Protein AF-A0AA86PFX6-F1 (afdb_monomer_lite)

Organism: NCBI:txid28002

Secondary structure (DSSP, 8-state):
-------------EEEEETTTTEEEEE-S----TTTGGGTEEEETTEEEE-HHHHHHHH-TTHHHHHHHHHHHHHHHHHHHHHHHHHHHHHHHHHHHHHHHHHHHHHHHHHHHHHHHHHHHHHHHHHHHHHHHHHHHHHHHHHHTT----

Radius of gyration: 40.41 Å; chains: 1; bounding box: 121×48×89 Å

Sequence (150 aa):
MINNSRNNQNEHILVAYNMLDNIFTRVTDIFINQHNIANYVTLGSAGFQLKNEILVKLFGPDFPSRMISYYEEFSSKNKLSFEYKQMIFNSNLIKIFDVQFQRAESRFHGVQQRIVSGCNKINAAIGALMLLESKISMCYENSFEGEVVQ

Structure (mmCIF, N/CA/C/O backbone):
data_AF-A0AA86PFX6-F1
#
_entry.id   AF-A0AA86PFX6-F1
#
loop_
_atom_site.group_PDB
_atom_site.id
_atom_site.type_symbol
_atom_site.label_atom_id
_atom_site.label_alt_id
_atom_site.label_comp_id
_atom_site.label_asym_id
_atom_site.label_entity_id
_atom_site.label_seq_id
_atom_site.pdbx_PDB_ins_code
_atom_site.Cartn_x
_atom_site.Cartn_y
_atom_site.Cartn_z
_atom_site.occupancy
_atom_site.B_iso_or_equiv
_atom_site.auth_seq_id
_atom_site.auth_comp_id
_atom_site.auth_asym_id
_atom_site.auth_atom_id
_atom_site.pdbx_PDB_model_num
ATOM 1 N N . MET A 1 1 ? -58.006 16.100 -9.814 1.00 40.12 1 MET A N 1
ATOM 2 C CA . MET A 1 1 ? -56.635 16.283 -10.335 1.00 40.12 1 MET A CA 1
ATOM 3 C C . MET A 1 1 ? -55.694 15.492 -9.446 1.00 40.12 1 MET A C 1
ATOM 5 O O . MET A 1 1 ? -55.592 15.792 -8.266 1.00 40.12 1 MET A O 1
ATOM 9 N N . ILE A 1 2 ? -55.128 14.411 -9.979 1.00 36.34 2 ILE A N 1
ATOM 10 C CA . ILE A 1 2 ? -54.235 13.502 -9.254 1.00 36.34 2 ILE A CA 1
ATOM 11 C C . ILE A 1 2 ? -52.849 14.150 -9.244 1.00 36.34 2 ILE A C 1
ATOM 13 O O . ILE A 1 2 ? -52.185 14.197 -10.278 1.00 36.34 2 ILE A O 1
ATOM 17 N N . ASN A 1 3 ? -52.429 14.676 -8.093 1.00 35.00 3 ASN A N 1
ATOM 18 C CA . ASN A 1 3 ? -51.055 15.128 -7.886 1.00 35.00 3 ASN A CA 1
ATOM 19 C C . ASN A 1 3 ? -50.159 13.900 -7.709 1.00 35.00 3 ASN A C 1
ATOM 21 O O . ASN A 1 3 ? -49.898 13.443 -6.600 1.00 35.00 3 ASN A O 1
ATOM 25 N N . ASN A 1 4 ? -49.684 13.368 -8.833 1.00 39.66 4 ASN A N 1
ATOM 26 C CA . ASN A 1 4 ? -48.563 12.441 -8.865 1.00 39.66 4 ASN A CA 1
ATOM 27 C C . ASN A 1 4 ? -47.268 13.213 -8.572 1.00 39.66 4 ASN A C 1
ATOM 29 O O . ASN A 1 4 ? -46.480 13.481 -9.480 1.00 39.66 4 ASN A O 1
ATOM 33 N N . SER A 1 5 ? -47.013 13.552 -7.306 1.00 39.91 5 SER A N 1
ATOM 34 C CA . SER A 1 5 ? -45.643 13.829 -6.877 1.00 39.91 5 SER A CA 1
ATOM 35 C C . SER A 1 5 ? -44.914 12.489 -6.795 1.00 39.91 5 SER A C 1
ATOM 37 O O . SER A 1 5 ? -44.887 11.830 -5.754 1.00 39.91 5 SER A O 1
ATOM 39 N N . ARG A 1 6 ? -44.347 12.048 -7.922 1.00 40.34 6 ARG A N 1
ATOM 40 C CA . ARG A 1 6 ? -43.297 11.029 -7.914 1.00 40.34 6 ARG A CA 1
ATOM 41 C C . ARG A 1 6 ? -42.106 11.618 -7.159 1.00 40.34 6 ARG A C 1
ATOM 43 O O . ARG A 1 6 ? -41.233 12.235 -7.764 1.00 40.34 6 ARG A O 1
ATOM 50 N N . ASN A 1 7 ? -42.082 11.433 -5.842 1.00 39.81 7 ASN A N 1
ATOM 51 C CA . ASN A 1 7 ? -40.870 11.529 -5.040 1.00 39.81 7 ASN A CA 1
ATOM 52 C C . ASN A 1 7 ? -39.952 10.372 -5.456 1.00 39.81 7 ASN A C 1
ATOM 54 O O . ASN A 1 7 ? -39.813 9.381 -4.750 1.00 39.81 7 ASN A O 1
ATOM 58 N N . ASN A 1 8 ? -39.315 10.507 -6.618 1.00 39.12 8 ASN A N 1
ATOM 59 C CA . ASN A 1 8 ? -38.082 9.797 -6.941 1.00 39.12 8 ASN A CA 1
ATOM 60 C C . ASN A 1 8 ? -36.942 10.457 -6.154 1.00 39.12 8 ASN A C 1
ATOM 62 O O . ASN A 1 8 ? -35.992 10.991 -6.726 1.00 39.12 8 ASN A O 1
ATOM 66 N N . GLN A 1 9 ? -37.047 10.463 -4.825 1.00 45.56 9 GLN A N 1
ATOM 67 C CA . GLN A 1 9 ? -35.845 10.580 -4.023 1.00 45.56 9 GLN A CA 1
ATOM 68 C C . GLN A 1 9 ? -35.156 9.235 -4.181 1.00 45.56 9 GLN A C 1
ATOM 70 O O . GLN A 1 9 ? -35.617 8.228 -3.655 1.00 45.56 9 GLN A O 1
ATOM 75 N N . ASN A 1 10 ? -34.104 9.216 -4.998 1.00 43.81 10 ASN A N 1
ATOM 76 C CA . ASN A 1 10 ? -33.096 8.172 -4.959 1.00 43.81 10 ASN A CA 1
ATOM 77 C C . ASN A 1 10 ? -32.624 8.088 -3.505 1.00 43.81 10 ASN A C 1
ATOM 79 O O . ASN A 1 10 ? -31.740 8.840 -3.092 1.00 43.81 10 ASN A O 1
ATOM 83 N N . GLU A 1 11 ? -33.271 7.237 -2.709 1.00 52.34 11 GLU A N 1
ATOM 84 C CA . GLU A 1 11 ? -32.804 6.883 -1.384 1.00 52.34 11 GLU A CA 1
ATOM 85 C C . GLU A 1 11 ? -31.460 6.201 -1.611 1.00 52.34 11 GLU A C 1
ATOM 87 O O . GLU A 1 11 ? -31.376 5.015 -1.927 1.00 52.34 11 GLU A O 1
ATOM 92 N N . HIS A 1 12 ? -30.383 6.975 -1.522 1.00 53.12 12 HIS A N 1
ATOM 93 C CA . HIS A 1 12 ? -29.053 6.426 -1.373 1.00 53.12 12 HIS A CA 1
ATOM 94 C C . HIS A 1 12 ? -29.034 5.757 -0.000 1.00 53.12 12 HIS A C 1
ATOM 96 O O . HIS A 1 12 ? -28.729 6.379 1.015 1.00 53.12 12 HIS A O 1
ATOM 102 N N . ILE A 1 13 ? -29.466 4.496 0.036 1.00 57.09 13 ILE A N 1
ATOM 103 C CA . ILE A 1 13 ? -29.434 3.669 1.233 1.00 57.09 13 ILE A CA 1
ATOM 104 C C . ILE A 1 13 ? -27.963 3.355 1.486 1.00 57.09 13 ILE A C 1
ATOM 106 O O . ILE A 1 13 ? -27.404 2.411 0.931 1.00 57.09 13 ILE A O 1
ATOM 110 N N . LEU A 1 14 ? -27.320 4.178 2.309 1.00 66.50 14 LEU A N 1
ATOM 111 C CA . LEU A 1 14 ? -26.024 3.842 2.864 1.00 66.50 14 LEU A CA 1
ATOM 112 C C . LEU A 1 14 ? -26.254 2.940 4.076 1.00 66.50 14 LEU A C 1
ATOM 114 O O . LEU A 1 14 ? -26.908 3.326 5.046 1.00 66.50 14 LEU A O 1
ATOM 118 N N . VAL A 1 15 ? -25.727 1.722 4.008 1.00 68.69 15 VAL A N 1
ATOM 119 C CA . VAL A 1 15 ? -25.739 0.774 5.122 1.00 68.69 15 VAL A CA 1
ATOM 120 C C . VAL A 1 15 ? -24.323 0.675 5.662 1.00 68.69 15 VAL A C 1
ATOM 122 O O . VAL A 1 15 ? -23.391 0.364 4.921 1.00 68.69 15 VAL A O 1
ATOM 125 N N . ALA A 1 16 ? -24.160 0.944 6.951 1.00 72.19 16 ALA A N 1
ATOM 126 C CA . ALA A 1 16 ? -22.915 0.704 7.653 1.00 72.19 16 ALA A CA 1
ATOM 127 C C . ALA A 1 16 ? -22.965 -0.700 8.265 1.00 72.19 16 ALA A C 1
ATOM 129 O O . ALA A 1 16 ? -23.877 -1.020 9.026 1.00 72.19 16 ALA A O 1
ATOM 130 N N . TYR A 1 17 ? -21.995 -1.542 7.916 1.00 76.38 17 TYR A N 1
ATOM 131 C CA . TYR A 1 17 ? -21.842 -2.861 8.519 1.00 76.38 17 TYR A CA 1
ATOM 132 C C . TYR A 1 17 ? -20.822 -2.799 9.655 1.00 76.38 17 TYR A C 1
ATOM 134 O O . TYR A 1 17 ? -19.648 -2.493 9.437 1.00 76.38 17 TYR A O 1
ATOM 142 N N . ASN A 1 18 ? -21.276 -3.089 10.869 1.00 78.62 18 ASN A N 1
ATOM 143 C CA . ASN A 1 18 ? -20.427 -3.239 12.037 1.00 78.62 18 ASN A CA 1
ATOM 144 C C . ASN A 1 18 ? -19.923 -4.685 12.109 1.00 78.62 18 ASN A C 1
ATOM 146 O O . ASN A 1 18 ? -20.666 -5.585 12.491 1.00 78.62 18 ASN A O 1
ATOM 150 N N . MET A 1 19 ? -18.647 -4.893 11.788 1.00 79.00 19 MET A N 1
ATOM 151 C CA . MET A 1 19 ? -18.006 -6.213 11.840 1.00 79.00 19 MET A CA 1
ATOM 152 C C . MET A 1 19 ? -17.741 -6.723 13.265 1.00 79.00 19 MET A C 1
ATOM 154 O O . MET A 1 19 ? -17.514 -7.915 13.436 1.00 79.00 19 MET A O 1
ATOM 158 N N . LEU A 1 20 ? -17.750 -5.850 14.280 1.00 80.75 20 LEU A N 1
ATOM 159 C CA . LEU A 1 20 ? -17.541 -6.252 15.676 1.00 80.75 20 LEU A CA 1
ATOM 160 C C . LEU A 1 20 ? -18.768 -6.976 16.227 1.00 80.75 20 LEU A C 1
ATOM 162 O O . LEU A 1 20 ? -18.634 -7.968 16.935 1.00 80.75 20 LEU A O 1
ATOM 166 N N . ASP A 1 21 ? -19.953 -6.471 15.881 1.00 81.12 21 ASP A N 1
ATOM 167 C CA . ASP A 1 21 ? -21.230 -6.975 16.393 1.00 81.12 21 ASP A CA 1
ATOM 168 C C . ASP A 1 21 ? -22.040 -7.741 15.329 1.00 81.12 21 ASP A C 1
ATOM 170 O O . ASP A 1 21 ? -23.071 -8.328 15.641 1.00 81.12 21 ASP A O 1
ATOM 174 N N . ASN A 1 22 ? -21.572 -7.762 14.076 1.00 80.06 22 ASN A N 1
ATOM 175 C CA . ASN A 1 22 ? -22.267 -8.302 12.899 1.00 80.06 22 ASN A CA 1
ATOM 176 C C . ASN A 1 22 ? -23.654 -7.674 12.666 1.00 80.06 22 ASN A C 1
ATOM 178 O O . ASN A 1 22 ? -24.623 -8.362 12.343 1.00 80.06 22 ASN A O 1
ATOM 182 N N . ILE A 1 23 ? -23.751 -6.349 12.817 1.00 80.19 23 ILE A N 1
ATOM 183 C CA . ILE A 1 23 ? -25.008 -5.594 12.698 1.00 80.19 23 ILE A CA 1
ATOM 184 C C . ILE A 1 23 ? -24.947 -4.646 11.501 1.00 80.19 23 ILE A C 1
ATOM 186 O O . ILE A 1 23 ? -23.949 -3.961 11.276 1.00 80.19 23 ILE A O 1
ATOM 190 N N . PHE A 1 24 ? -26.048 -4.575 10.754 1.00 77.94 24 PHE A N 1
ATOM 191 C CA . PHE A 1 24 ? -26.260 -3.571 9.718 1.00 77.94 24 PHE A CA 1
ATOM 192 C C . PHE A 1 24 ? -27.045 -2.392 10.289 1.00 77.94 24 PHE A C 1
ATOM 194 O O . PHE A 1 24 ? -28.170 -2.560 10.759 1.00 77.94 24 PHE A O 1
ATOM 201 N N . THR A 1 25 ? -26.478 -1.196 10.188 1.00 78.38 25 THR A N 1
ATOM 202 C CA . THR A 1 25 ? -27.143 0.047 10.583 1.00 78.38 25 THR A CA 1
ATOM 203 C C . THR A 1 25 ? -27.398 0.884 9.341 1.00 78.38 25 THR A C 1
ATOM 205 O O . THR A 1 25 ? -26.473 1.211 8.592 1.00 78.38 25 THR A O 1
ATOM 208 N N . ARG A 1 26 ? -28.663 1.245 9.103 1.00 72.06 26 ARG A N 1
ATOM 209 C CA . ARG A 1 26 ? -29.004 2.206 8.051 1.00 72.06 26 ARG A CA 1
ATOM 210 C C . ARG A 1 26 ? -28.498 3.580 8.478 1.00 72.06 26 ARG A C 1
ATOM 212 O O . ARG A 1 26 ? -28.840 4.061 9.553 1.00 72.06 26 ARG A O 1
ATOM 219 N N . VAL A 1 27 ? -27.702 4.215 7.630 1.00 72.50 27 VAL A N 1
ATOM 220 C CA . VAL A 1 27 ? -27.245 5.586 7.845 1.00 72.50 27 VAL A CA 1
ATOM 221 C C . VAL A 1 27 ? -28.343 6.509 7.325 1.00 72.50 27 VAL A C 1
ATOM 223 O O . VAL A 1 27 ? -28.396 6.821 6.139 1.00 72.50 27 VAL A O 1
ATOM 226 N N . THR A 1 28 ? -29.284 6.867 8.197 1.00 64.31 28 THR A N 1
ATOM 227 C CA . THR A 1 28 ? -30.455 7.685 7.832 1.00 64.31 28 THR A CA 1
ATOM 228 C C . THR A 1 28 ? -30.184 9.183 7.917 1.00 64.31 28 THR A C 1
ATOM 230 O O . THR A 1 28 ? -30.784 9.950 7.172 1.00 64.31 28 THR A O 1
ATOM 233 N N . ASP A 1 29 ? -29.235 9.589 8.764 1.00 63.84 29 ASP A N 1
ATOM 234 C CA . ASP A 1 29 ? -29.079 10.995 9.163 1.00 63.84 29 ASP A CA 1
ATOM 235 C C . ASP A 1 29 ? -27.834 11.661 8.557 1.00 63.84 29 ASP A C 1
ATOM 237 O O . ASP A 1 29 ? -27.539 12.825 8.831 1.00 63.84 29 ASP A O 1
ATOM 241 N N . ILE A 1 30 ? -27.068 10.926 7.743 1.00 66.81 30 ILE A N 1
ATOM 242 C CA . ILE A 1 30 ? -25.832 11.420 7.130 1.00 66.81 30 ILE A CA 1
ATOM 243 C C . ILE A 1 30 ? -25.911 11.192 5.628 1.00 66.81 30 ILE A C 1
ATOM 245 O O . ILE A 1 30 ? -25.785 10.072 5.136 1.00 66.81 30 ILE A O 1
ATOM 249 N N . PHE A 1 31 ? -26.106 12.283 4.892 1.00 71.00 31 PHE A N 1
ATOM 250 C CA . PHE A 1 31 ? -26.110 12.259 3.438 1.00 71.00 31 PHE A CA 1
ATOM 251 C C . PHE A 1 31 ? -24.674 12.154 2.916 1.00 71.00 31 PHE A C 1
ATOM 253 O O . PHE A 1 31 ? -24.017 13.167 2.677 1.00 71.00 31 PHE A O 1
ATOM 260 N N . ILE A 1 32 ? -24.173 10.927 2.761 1.00 73.31 32 ILE A N 1
ATOM 261 C CA . ILE A 1 32 ? -22.865 10.654 2.154 1.00 73.31 32 ILE A CA 1
ATOM 262 C C . ILE A 1 32 ? -23.070 10.237 0.696 1.00 73.31 32 ILE A C 1
ATOM 264 O O . ILE A 1 32 ? -23.827 9.320 0.390 1.00 73.31 32 ILE A O 1
ATOM 268 N N . ASN A 1 33 ? -22.357 10.894 -0.208 1.00 73.19 33 ASN A N 1
ATOM 269 C CA . ASN A 1 33 ? -22.284 10.580 -1.626 1.00 73.19 33 ASN A CA 1
ATOM 270 C C . ASN A 1 33 ? -20.835 10.720 -2.120 1.00 73.19 33 ASN A C 1
ATOM 272 O O . ASN A 1 33 ? -19.943 11.147 -1.387 1.00 73.19 33 ASN A O 1
ATOM 276 N N . GLN A 1 34 ? -20.595 10.381 -3.386 1.00 69.69 34 GLN A N 1
ATOM 277 C CA . GLN A 1 34 ? -19.250 10.414 -3.972 1.00 69.69 34 GLN A CA 1
ATOM 278 C C . GLN A 1 34 ? -18.592 11.806 -3.924 1.00 69.69 34 GLN A C 1
ATOM 280 O O . GLN A 1 34 ? -17.374 11.890 -3.801 1.00 69.69 34 GLN A O 1
ATOM 285 N N . HIS A 1 35 ? -19.371 12.891 -3.974 1.00 77.25 35 HIS A N 1
ATOM 286 C CA . HIS A 1 35 ? -18.850 14.260 -3.956 1.00 77.25 35 HIS A CA 1
ATOM 287 C C . HIS A 1 35 ? -18.461 14.745 -2.559 1.00 77.25 35 HIS A C 1
ATOM 289 O O . HIS A 1 35 ? -17.621 15.634 -2.445 1.00 77.25 35 HIS A O 1
ATOM 295 N N . ASN A 1 36 ? -19.063 14.198 -1.499 1.00 81.19 36 ASN A N 1
ATOM 296 C CA . ASN A 1 36 ? -18.856 14.688 -0.135 1.00 81.19 36 ASN A CA 1
ATOM 297 C C . ASN A 1 36 ? -18.240 13.657 0.824 1.00 81.19 36 ASN A C 1
ATOM 299 O O . ASN A 1 36 ? -17.924 14.022 1.954 1.00 81.19 36 ASN A O 1
ATOM 303 N N . ILE A 1 37 ? -18.007 12.411 0.393 1.00 78.94 37 ILE A N 1
ATOM 304 C CA . ILE A 1 37 ? -17.437 11.341 1.231 1.00 78.94 37 ILE A CA 1
ATOM 305 C C . ILE A 1 37 ? -16.108 11.731 1.884 1.00 78.94 37 ILE A C 1
ATOM 307 O O . ILE A 1 37 ? -15.883 11.404 3.047 1.00 78.94 37 ILE A O 1
ATOM 311 N N . ALA A 1 38 ? -15.280 12.512 1.186 1.00 84.81 38 ALA A N 1
ATOM 312 C CA . ALA A 1 38 ? -14.018 13.034 1.707 1.00 84.81 38 ALA A CA 1
ATOM 313 C C . ALA A 1 38 ? -14.195 13.851 3.005 1.00 84.81 38 ALA A C 1
ATOM 315 O O . ALA A 1 38 ? -13.316 13.843 3.861 1.00 84.81 38 ALA A O 1
ATOM 316 N N . ASN A 1 39 ? -15.352 14.496 3.204 1.00 86.94 39 ASN A N 1
ATOM 317 C CA . ASN A 1 39 ? -15.644 15.285 4.406 1.00 86.94 39 ASN A CA 1
ATOM 318 C C . ASN A 1 39 ? -15.969 14.419 5.630 1.00 86.94 39 ASN A C 1
ATOM 320 O O . ASN A 1 39 ? -15.940 14.918 6.759 1.00 86.94 39 ASN A O 1
ATOM 324 N N . TYR A 1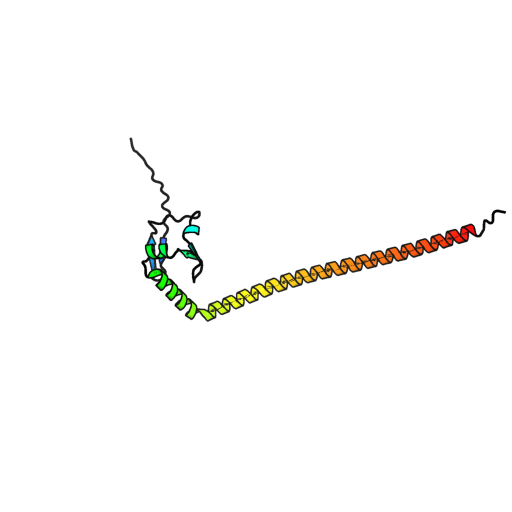 40 ? -16.282 13.141 5.420 1.00 84.69 40 TYR A N 1
ATOM 325 C CA . TYR A 1 40 ? -16.767 12.219 6.446 1.00 84.69 40 TYR A CA 1
ATOM 326 C C . TYR A 1 40 ? -15.765 11.115 6.783 1.00 84.69 40 TYR A C 1
ATOM 328 O O . TYR A 1 40 ? -15.978 10.383 7.748 1.00 84.69 40 TYR A O 1
ATOM 336 N N . VAL A 1 41 ? -14.666 11.014 6.034 1.00 84.69 41 VAL A N 1
ATOM 337 C CA . VAL A 1 41 ? -13.596 10.043 6.277 1.00 84.69 41 VAL A CA 1
ATOM 338 C C . VAL A 1 41 ? -12.367 10.696 6.904 1.00 84.69 41 VAL A C 1
ATOM 340 O O . VAL A 1 41 ? -12.135 11.898 6.786 1.00 84.69 41 VAL A O 1
ATOM 343 N N . THR A 1 42 ? -11.580 9.886 7.597 1.00 87.38 42 THR A N 1
ATOM 344 C CA . THR A 1 42 ? -10.276 10.225 8.159 1.00 87.38 42 THR A CA 1
ATOM 345 C C . THR A 1 42 ? -9.341 9.036 7.984 1.00 87.38 42 THR A C 1
ATOM 347 O O . THR A 1 42 ? -9.789 7.896 7.835 1.00 87.38 42 THR A O 1
ATOM 350 N N . LEU A 1 43 ? -8.036 9.289 8.018 1.00 82.69 43 LEU A N 1
ATOM 351 C CA . LEU A 1 43 ? -7.059 8.220 8.166 1.00 82.69 43 LEU A CA 1
ATOM 352 C C . LEU A 1 43 ? -7.020 7.800 9.643 1.00 82.69 43 LEU A C 1
ATOM 354 O O . LEU A 1 43 ? -6.838 8.647 10.517 1.00 82.69 43 LEU A O 1
ATOM 358 N N . GLY A 1 44 ? -7.243 6.518 9.909 1.00 76.75 44 GLY A N 1
ATOM 359 C CA . GLY A 1 44 ? -7.164 5.895 11.228 1.00 76.75 44 GLY A CA 1
ATOM 360 C C . GLY A 1 44 ? -6.209 4.701 11.242 1.00 76.75 44 GLY A C 1
ATOM 361 O O . GLY A 1 44 ? -5.517 4.424 10.261 1.00 76.75 44 GLY A O 1
ATOM 362 N N . SER A 1 45 ? -6.187 3.977 12.361 1.00 72.38 45 SER A N 1
ATOM 363 C CA . SER A 1 45 ? -5.237 2.888 12.640 1.00 72.38 45 SER A CA 1
ATOM 364 C C . SER A 1 45 ? -5.293 1.748 11.618 1.00 72.38 45 SER A C 1
ATOM 366 O O . SER A 1 45 ? -4.273 1.131 11.330 1.00 72.38 45 SER A O 1
ATOM 368 N N . ALA A 1 46 ? -6.476 1.498 11.051 1.00 67.38 46 ALA A N 1
ATOM 369 C CA . ALA A 1 46 ? -6.734 0.452 10.063 1.00 67.38 46 ALA A CA 1
ATOM 370 C C . ALA A 1 46 ? -6.852 0.985 8.616 1.00 67.38 46 ALA A C 1
ATOM 372 O O . ALA A 1 46 ? -7.287 0.255 7.725 1.00 67.38 46 ALA A O 1
ATOM 373 N N . GLY A 1 47 ? -6.491 2.251 8.366 1.00 73.81 47 GLY A N 1
ATOM 374 C CA . GLY A 1 47 ? -6.632 2.910 7.064 1.00 73.81 47 GLY A CA 1
ATOM 375 C C . GLY A 1 47 ? -7.767 3.935 7.029 1.00 73.81 47 GLY A C 1
ATOM 376 O O . GLY A 1 47 ? -8.036 4.610 8.021 1.00 73.81 47 GLY A O 1
ATOM 377 N N . PHE A 1 48 ? -8.407 4.111 5.871 1.00 79.69 48 PHE A N 1
ATOM 378 C CA . PHE A 1 48 ? -9.511 5.064 5.736 1.00 79.69 48 PHE A CA 1
ATOM 379 C C . PHE A 1 48 ? -10.753 4.572 6.485 1.00 79.69 48 PHE A C 1
ATOM 381 O O . PHE A 1 48 ? -11.272 3.493 6.204 1.00 79.69 48 PHE A O 1
ATOM 388 N N . GLN A 1 49 ? -11.249 5.392 7.406 1.00 83.12 49 GLN A N 1
ATOM 389 C CA . GLN A 1 49 ? -12.437 5.120 8.214 1.00 83.12 49 GLN A CA 1
ATOM 390 C C . GLN A 1 49 ? -13.335 6.356 8.290 1.00 83.12 49 GLN A C 1
ATOM 392 O O . GLN A 1 49 ? -12.899 7.465 7.989 1.00 83.12 49 GLN A O 1
ATOM 397 N N . LEU A 1 50 ? -14.585 6.193 8.728 1.00 85.12 50 LEU A N 1
ATOM 398 C CA . LEU A 1 50 ? -15.441 7.336 9.053 1.00 85.12 50 LEU A CA 1
ATOM 399 C C . LEU A 1 50 ? -14.873 8.108 10.255 1.00 85.12 50 LEU A C 1
ATOM 401 O O . LEU A 1 50 ? -14.250 7.528 11.146 1.00 85.12 50 LEU A O 1
ATOM 405 N N . LYS A 1 51 ? -15.102 9.424 10.296 1.00 88.56 51 LYS A N 1
ATOM 406 C CA . LYS A 1 51 ? -14.736 10.266 11.445 1.00 88.56 51 LYS A CA 1
ATOM 407 C C . LYS A 1 51 ? -15.383 9.742 12.731 1.00 88.56 51 LYS A C 1
ATOM 409 O O . LYS A 1 51 ? -16.530 9.300 12.715 1.00 88.56 51 LYS A O 1
ATOM 414 N N . ASN A 1 52 ? -14.678 9.861 13.858 1.00 89.00 52 ASN A N 1
ATOM 415 C CA . ASN A 1 52 ? -15.148 9.338 15.147 1.00 89.00 52 ASN A CA 1
ATOM 416 C C . ASN A 1 52 ? -16.526 9.885 15.542 1.00 89.00 52 ASN A C 1
ATOM 418 O O . ASN A 1 52 ? -17.357 9.127 16.017 1.00 89.00 52 ASN A O 1
ATOM 422 N N . GLU A 1 53 ? -16.811 11.159 15.270 1.00 89.44 53 GLU A N 1
ATOM 423 C CA . GLU A 1 53 ? -18.124 11.776 15.521 1.00 89.44 53 GLU A CA 1
ATOM 424 C C . GLU A 1 53 ? -19.277 11.037 14.822 1.00 89.44 53 GLU A C 1
ATOM 426 O O . GLU A 1 53 ? -20.376 10.928 15.359 1.00 89.44 53 GLU A O 1
ATOM 431 N N . ILE A 1 54 ? -19.025 10.505 13.625 1.00 86.38 54 ILE A N 1
ATOM 432 C CA . ILE A 1 54 ? -19.999 9.737 12.846 1.00 86.38 54 ILE A CA 1
ATOM 433 C C . ILE A 1 54 ? -20.138 8.333 13.417 1.00 86.38 54 ILE A C 1
ATOM 435 O O . ILE A 1 54 ? -21.250 7.848 13.601 1.00 86.38 54 ILE A O 1
ATOM 439 N N . LEU A 1 55 ? -19.011 7.690 13.722 1.00 86.69 55 LEU A N 1
ATOM 440 C CA . LEU A 1 55 ? -18.996 6.360 14.324 1.00 86.69 55 LEU A CA 1
ATOM 441 C C . LEU A 1 55 ? -19.741 6.345 15.662 1.00 86.69 55 LEU A C 1
ATOM 443 O O . LEU A 1 55 ? -20.542 5.447 15.901 1.00 86.69 55 LEU A O 1
ATOM 447 N N . VAL A 1 56 ? -19.542 7.376 16.486 1.00 89.50 56 VAL A N 1
ATOM 448 C CA . VAL A 1 56 ? -20.243 7.550 17.762 1.00 89.50 56 VAL A CA 1
ATOM 449 C C . VAL A 1 56 ? -21.745 7.724 17.557 1.00 89.50 56 VAL A C 1
ATOM 451 O O . VAL A 1 56 ? -22.529 7.115 18.279 1.00 89.50 56 VAL A O 1
ATOM 454 N N . LYS A 1 57 ? -22.166 8.499 16.550 1.00 85.94 57 LYS A N 1
ATOM 455 C CA . LYS A 1 57 ? -23.592 8.646 16.216 1.00 85.94 57 LYS A CA 1
ATOM 456 C C . LYS A 1 57 ? -24.231 7.339 15.739 1.00 85.94 57 LYS A C 1
ATOM 458 O O . LYS A 1 57 ? -25.385 7.091 16.060 1.00 85.94 57 LYS A O 1
ATOM 463 N N . LEU A 1 58 ? -23.503 6.522 14.976 1.00 84.06 58 LEU A N 1
ATOM 464 C CA . LEU A 1 58 ? -24.035 5.290 14.383 1.00 84.06 58 LEU A CA 1
ATOM 465 C C . LEU A 1 58 ? -24.021 4.092 15.337 1.00 84.06 58 LEU A C 1
ATOM 467 O O . LEU A 1 58 ? -24.913 3.248 15.265 1.00 84.06 58 LEU A O 1
ATOM 471 N N . PHE A 1 59 ? -23.003 3.995 16.191 1.00 85.69 59 PHE A N 1
ATOM 472 C CA . PHE A 1 59 ? -22.709 2.781 16.959 1.00 85.69 59 PHE A CA 1
ATOM 473 C C . PHE A 1 59 ? -22.481 3.027 18.456 1.00 85.69 59 PHE A C 1
ATOM 475 O O . PHE A 1 59 ? -22.246 2.079 19.202 1.00 85.69 59 PHE A O 1
ATOM 482 N N . GLY A 1 60 ? -22.570 4.279 18.906 1.00 88.75 60 GLY A N 1
ATOM 483 C CA . GLY A 1 60 ? -22.420 4.664 20.305 1.00 88.75 60 GLY A CA 1
ATOM 484 C C . GLY A 1 60 ? -21.006 5.124 20.692 1.00 88.75 60 GLY A C 1
ATOM 485 O O . GLY A 1 60 ? -20.038 4.905 19.957 1.00 88.75 60 GLY A O 1
ATOM 486 N N . PRO A 1 61 ? -20.874 5.777 21.862 1.00 92.38 61 PRO A N 1
ATOM 487 C CA . PRO A 1 61 ? -19.646 6.448 22.304 1.00 92.38 61 PRO A CA 1
ATOM 488 C C . PRO A 1 61 ? -18.442 5.514 22.457 1.00 92.38 61 PRO A C 1
ATOM 490 O O . PRO A 1 61 ? -17.315 5.931 22.202 1.00 92.38 61 PRO A O 1
ATOM 493 N N . ASP A 1 62 ? -18.676 4.247 22.794 1.00 92.38 62 ASP A N 1
ATOM 494 C CA . ASP A 1 62 ? -17.607 3.276 23.050 1.00 92.38 62 ASP A CA 1
ATOM 495 C C . ASP A 1 62 ? -17.085 2.595 21.775 1.00 92.38 62 ASP A C 1
ATOM 497 O O . ASP A 1 62 ? -16.065 1.900 21.801 1.00 92.38 62 ASP A O 1
ATOM 501 N N . PHE A 1 63 ? -17.765 2.779 20.638 1.00 89.81 63 PHE A N 1
ATOM 502 C CA . PHE A 1 63 ? -17.437 2.075 19.400 1.00 89.81 63 PHE A CA 1
ATOM 503 C C . PHE A 1 63 ? -16.016 2.351 18.880 1.00 89.81 63 PHE A C 1
ATOM 505 O O . PHE A 1 63 ? -15.327 1.384 18.545 1.00 89.81 63 PHE A O 1
ATOM 512 N N . PRO A 1 64 ? -15.517 3.607 18.835 1.00 89.31 64 PRO A N 1
ATOM 513 C CA . PRO A 1 64 ? -14.154 3.870 18.377 1.00 89.31 64 PRO A CA 1
ATOM 514 C C . PRO A 1 64 ? -13.098 3.120 19.199 1.00 89.31 64 PRO A C 1
ATOM 516 O O . PRO A 1 64 ? -12.183 2.530 18.628 1.00 89.31 64 PRO A O 1
ATOM 519 N N . SER A 1 65 ? -13.258 3.072 20.524 1.00 89.38 65 SER A N 1
ATOM 520 C CA . SER A 1 65 ? -12.342 2.364 21.426 1.00 89.38 65 SER A CA 1
ATOM 521 C C . SER A 1 65 ? -12.369 0.851 21.196 1.00 89.38 65 SER A C 1
ATOM 523 O O . SER A 1 65 ? -11.317 0.207 21.147 1.00 89.38 65 SER A O 1
ATOM 525 N N . ARG A 1 66 ? -13.562 0.276 20.989 1.00 90.06 66 ARG A N 1
ATOM 526 C CA . ARG A 1 66 ? -13.726 -1.150 20.652 1.00 90.06 66 ARG A CA 1
ATOM 527 C C . ARG A 1 66 ? -13.093 -1.495 19.304 1.00 90.06 66 ARG A C 1
ATOM 529 O O . ARG A 1 66 ? -12.440 -2.528 19.188 1.00 90.06 66 ARG A O 1
ATOM 536 N N . MET A 1 67 ? -13.250 -0.626 18.306 1.00 86.50 67 MET A N 1
ATOM 537 C CA . MET A 1 67 ? -12.656 -0.794 16.976 1.00 86.50 67 MET A CA 1
ATOM 538 C C . MET A 1 67 ? -11.125 -0.789 17.036 1.00 86.50 67 MET A C 1
ATOM 540 O O . MET A 1 67 ? -10.495 -1.670 16.451 1.00 86.50 67 MET A O 1
ATOM 544 N N . ILE A 1 68 ? -10.533 0.135 17.800 1.00 86.19 68 ILE A N 1
ATOM 545 C CA . ILE A 1 68 ? -9.081 0.173 18.028 1.00 86.19 68 ILE A CA 1
ATOM 546 C C . ILE A 1 68 ? -8.613 -1.115 18.711 1.00 86.19 68 ILE A C 1
ATOM 548 O O . ILE A 1 68 ? -7.700 -1.768 18.213 1.00 86.19 68 ILE A O 1
ATOM 552 N N . SER A 1 69 ? -9.287 -1.525 19.788 1.00 87.12 69 SER A N 1
ATOM 553 C CA . SER A 1 69 ? -8.929 -2.735 20.543 1.00 87.12 69 SER A CA 1
ATOM 554 C C . SER A 1 69 ? -8.979 -3.990 19.664 1.00 87.12 69 SER A C 1
ATOM 556 O O . SER A 1 69 ? -8.067 -4.814 19.685 1.00 87.12 69 SER A O 1
ATOM 558 N N . TYR A 1 70 ? -10.017 -4.113 18.831 1.00 83.94 70 TYR A N 1
ATOM 559 C CA . TYR A 1 70 ? -10.144 -5.211 17.874 1.00 83.94 70 TYR A CA 1
ATOM 560 C C . TYR A 1 70 ? -9.023 -5.202 16.831 1.00 83.94 70 TYR A C 1
ATOM 562 O O . TYR A 1 70 ? -8.469 -6.251 16.504 1.00 83.94 70 TYR A O 1
ATOM 570 N N . TYR A 1 71 ? -8.659 -4.025 16.314 1.00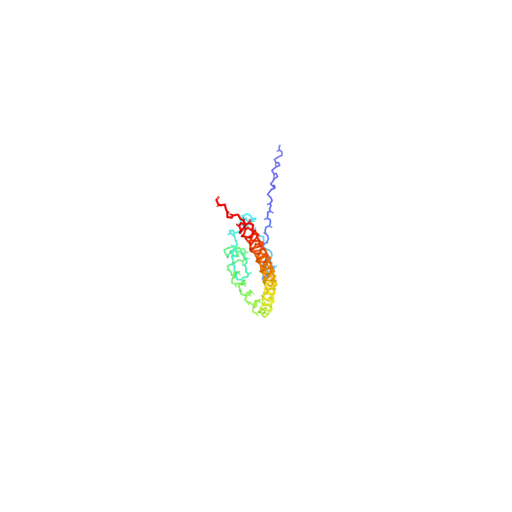 83.25 71 TYR A N 1
ATOM 571 C CA . TYR A 1 71 ? -7.545 -3.898 15.379 1.00 83.25 71 TYR A CA 1
ATOM 572 C C . TYR A 1 71 ? -6.210 -4.286 16.022 1.00 83.25 71 TYR A C 1
ATOM 574 O O . TYR A 1 71 ? -5.411 -4.971 15.384 1.00 83.25 71 TYR A O 1
ATOM 582 N N . GLU A 1 72 ? -5.958 -3.891 17.267 1.00 83.62 72 GLU A N 1
ATOM 583 C CA . GLU A 1 72 ? -4.747 -4.262 18.007 1.00 83.62 72 GLU A CA 1
ATOM 584 C C . GLU A 1 72 ? -4.684 -5.771 18.277 1.00 83.62 72 GLU A C 1
ATOM 586 O O . GLU A 1 72 ? -3.644 -6.405 18.069 1.00 83.62 72 GLU A O 1
ATOM 591 N N . GLU A 1 73 ? -5.804 -6.385 18.658 1.00 84.31 73 GLU A N 1
ATOM 592 C CA . GLU A 1 73 ? -5.908 -7.835 18.828 1.00 84.31 73 GLU A CA 1
ATOM 593 C C . GLU A 1 73 ? -5.684 -8.576 17.501 1.00 84.31 73 GLU A C 1
ATOM 595 O O . GLU A 1 73 ? -4.901 -9.527 17.426 1.00 84.31 73 GLU A O 1
ATOM 600 N N . PHE A 1 74 ? -6.322 -8.125 16.422 1.00 79.38 74 PHE A N 1
ATOM 601 C CA . PHE A 1 74 ? -6.129 -8.704 15.098 1.00 79.38 74 PHE A CA 1
ATOM 602 C C . PHE A 1 74 ? -4.681 -8.543 14.624 1.00 79.38 74 PHE A C 1
ATOM 604 O O . PHE A 1 74 ? -4.078 -9.496 14.128 1.00 79.38 74 PHE A O 1
ATOM 611 N N . SER A 1 75 ? -4.108 -7.352 14.793 1.00 74.12 75 SER A N 1
ATOM 612 C CA . SER A 1 75 ? -2.749 -7.033 14.358 1.00 74.12 75 SER A CA 1
ATOM 613 C C . SER A 1 75 ? -1.710 -7.803 15.158 1.00 74.12 75 SER A C 1
ATOM 615 O O . SER A 1 75 ? -0.757 -8.300 14.572 1.00 74.12 75 SER A O 1
ATOM 617 N N . SER A 1 76 ? -1.895 -7.971 16.468 1.00 78.88 76 SER A N 1
ATOM 618 C CA . SER A 1 76 ? -0.988 -8.767 17.304 1.00 78.88 76 SER A CA 1
ATOM 619 C C . SER A 1 76 ? -1.011 -10.249 16.925 1.00 78.88 76 SER A C 1
ATOM 621 O O . SER A 1 76 ? 0.052 -10.851 16.772 1.00 78.88 76 SER A O 1
ATOM 623 N N . LYS A 1 77 ? -2.195 -10.820 16.666 1.00 76.88 77 LYS A N 1
ATOM 624 C CA . LYS A 1 77 ? -2.337 -12.213 16.203 1.00 76.88 77 LYS A CA 1
ATOM 625 C C . LYS A 1 77 ? -1.777 -12.437 14.798 1.00 76.88 77 LYS A C 1
ATOM 627 O O . LYS A 1 77 ? -1.263 -13.513 14.508 1.00 76.88 77 LYS A O 1
ATOM 632 N N . ASN A 1 78 ? -1.849 -11.427 13.932 1.00 67.75 78 ASN A N 1
ATOM 633 C CA . ASN A 1 78 ? -1.442 -11.531 12.528 1.00 67.75 78 ASN A CA 1
ATOM 634 C C . ASN A 1 78 ? -0.108 -10.850 12.204 1.00 67.75 78 ASN A C 1
ATOM 636 O O . ASN A 1 78 ? 0.268 -10.811 11.027 1.00 67.75 78 ASN A O 1
ATOM 640 N N . LYS A 1 79 ? 0.613 -10.354 13.218 1.00 65.69 79 LYS A N 1
ATOM 641 C CA . LYS A 1 79 ? 1.832 -9.544 13.073 1.00 65.69 79 LYS A CA 1
ATOM 642 C C . LYS A 1 79 ? 2.869 -10.215 12.179 1.00 65.69 79 LYS A C 1
ATOM 644 O O . LYS A 1 79 ? 3.326 -9.613 11.215 1.00 65.69 79 LYS A O 1
ATOM 649 N N . LEU A 1 80 ? 3.125 -11.503 12.415 1.00 60.84 80 LEU A N 1
ATOM 650 C CA . LEU A 1 80 ? 4.054 -12.305 11.612 1.00 60.84 80 LEU A CA 1
ATOM 651 C C . LEU A 1 80 ? 3.621 -12.413 10.142 1.00 60.84 80 LEU A C 1
ATOM 653 O O . LEU A 1 80 ? 4.456 -12.337 9.245 1.00 60.84 80 LEU A O 1
ATOM 657 N N . SER A 1 81 ? 2.318 -12.549 9.868 1.00 68.62 81 SER A N 1
ATOM 658 C CA . SER A 1 81 ? 1.823 -12.616 8.486 1.00 68.62 81 SER A CA 1
ATOM 659 C C . SER A 1 81 ? 1.903 -11.259 7.782 1.00 68.62 81 SER A C 1
ATOM 661 O O . SER A 1 81 ? 2.154 -11.206 6.577 1.00 68.62 81 SER A O 1
ATOM 663 N N . PHE A 1 82 ? 1.706 -10.166 8.524 1.00 64.81 82 PHE A N 1
ATOM 664 C CA . PHE A 1 82 ? 1.781 -8.812 7.990 1.00 64.81 82 PHE A CA 1
ATOM 665 C C . PHE A 1 82 ? 3.229 -8.426 7.681 1.00 64.81 82 PHE A C 1
ATOM 667 O O . PHE A 1 82 ? 3.514 -8.002 6.564 1.00 64.81 82 PHE A O 1
ATOM 674 N N . GLU A 1 83 ? 4.150 -8.668 8.615 1.00 67.19 83 GLU A N 1
ATOM 675 C CA . GLU A 1 83 ? 5.589 -8.454 8.425 1.00 67.19 83 GLU A CA 1
ATOM 676 C C . GLU A 1 83 ? 6.126 -9.297 7.261 1.00 67.19 83 GLU A C 1
ATOM 678 O O . GLU A 1 83 ? 6.847 -8.786 6.404 1.00 67.19 83 GLU A O 1
ATOM 683 N N . TYR A 1 84 ? 5.702 -10.560 7.149 1.00 68.00 84 TYR A N 1
ATOM 684 C CA . TYR A 1 84 ? 6.074 -11.418 6.025 1.00 68.00 84 TYR A CA 1
ATOM 685 C C . TYR A 1 84 ? 5.557 -10.884 4.679 1.00 68.00 84 TYR A C 1
ATOM 687 O O . TYR A 1 84 ? 6.312 -10.806 3.706 1.00 68.00 84 TYR A O 1
ATOM 695 N N . LYS A 1 85 ? 4.290 -10.453 4.609 1.00 70.88 85 LYS A N 1
ATOM 696 C CA . LYS A 1 85 ? 3.719 -9.840 3.395 1.00 70.88 85 LYS A CA 1
ATOM 697 C C . LYS A 1 85 ? 4.414 -8.526 3.035 1.00 70.88 85 LYS A C 1
ATOM 699 O O . LYS A 1 85 ? 4.671 -8.286 1.856 1.00 70.88 85 LYS A O 1
ATOM 704 N N . GLN A 1 86 ? 4.759 -7.709 4.028 1.00 71.12 86 GLN A N 1
ATOM 705 C CA . GLN A 1 86 ? 5.505 -6.468 3.835 1.00 71.12 86 GLN A CA 1
ATOM 706 C C . GLN A 1 86 ? 6.923 -6.744 3.316 1.00 71.12 86 GLN A C 1
ATOM 708 O O . GLN A 1 86 ? 7.374 -6.084 2.380 1.00 71.12 86 GLN A O 1
ATOM 713 N N . MET A 1 87 ? 7.600 -7.764 3.848 1.00 72.75 87 MET A N 1
ATOM 714 C CA . MET A 1 87 ? 8.913 -8.196 3.369 1.00 72.75 87 MET A CA 1
ATOM 715 C C . MET A 1 87 ? 8.855 -8.681 1.913 1.00 72.75 87 MET A C 1
ATOM 717 O O . MET A 1 87 ? 9.686 -8.272 1.102 1.00 72.75 87 MET A O 1
ATOM 721 N N . ILE A 1 88 ? 7.847 -9.486 1.547 1.00 73.69 88 ILE A N 1
ATOM 722 C CA . ILE A 1 88 ? 7.634 -9.915 0.155 1.00 73.69 88 ILE A CA 1
ATOM 723 C C . ILE A 1 88 ? 7.408 -8.706 -0.753 1.00 73.69 88 ILE A C 1
ATOM 725 O O . ILE A 1 88 ? 8.057 -8.599 -1.795 1.00 73.69 88 ILE A O 1
ATOM 729 N N . PHE A 1 89 ? 6.526 -7.786 -0.361 1.00 75.69 89 PHE A N 1
ATOM 730 C CA . PHE A 1 89 ? 6.238 -6.582 -1.137 1.00 75.69 89 PHE A CA 1
ATOM 731 C C . PHE A 1 89 ? 7.504 -5.747 -1.378 1.00 75.69 89 PHE A C 1
ATOM 733 O O . PHE A 1 89 ? 7.812 -5.415 -2.523 1.00 75.69 89 PHE A O 1
ATOM 740 N N . ASN A 1 90 ? 8.293 -5.506 -0.329 1.00 71.38 90 ASN A N 1
ATOM 741 C CA . ASN A 1 90 ? 9.556 -4.774 -0.429 1.00 71.38 90 ASN A CA 1
ATOM 742 C C . ASN A 1 90 ? 10.578 -5.506 -1.311 1.00 71.38 90 ASN A C 1
ATOM 744 O O . ASN A 1 90 ? 11.222 -4.882 -2.152 1.00 71.38 90 ASN A O 1
ATOM 748 N N . SER A 1 91 ? 10.689 -6.833 -1.189 1.00 73.62 91 SER A N 1
ATOM 749 C CA . SER A 1 91 ? 11.592 -7.630 -2.031 1.00 73.62 91 SER A CA 1
ATOM 750 C C . SER A 1 91 ? 11.215 -7.572 -3.517 1.00 73.62 91 SER A C 1
ATOM 752 O O . SER A 1 91 ? 12.087 -7.522 -4.386 1.00 73.62 91 SER A O 1
ATOM 754 N N . ASN A 1 92 ? 9.916 -7.524 -3.821 1.00 77.25 92 ASN A N 1
ATOM 755 C CA . ASN A 1 92 ? 9.422 -7.404 -5.187 1.00 77.25 92 ASN A CA 1
ATOM 756 C C . ASN A 1 92 ? 9.654 -6.000 -5.750 1.00 77.25 92 ASN A C 1
ATOM 758 O O . ASN A 1 92 ? 10.026 -5.878 -6.916 1.00 77.25 92 ASN A O 1
ATOM 762 N N . LEU A 1 93 ? 9.503 -4.953 -4.931 1.00 68.38 93 LEU A N 1
ATOM 763 C CA . LEU A 1 93 ? 9.860 -3.591 -5.330 1.00 68.38 93 LEU A CA 1
ATOM 764 C C . LEU A 1 93 ? 11.345 -3.482 -5.685 1.00 68.38 93 LEU A C 1
ATOM 766 O O . LEU A 1 93 ? 11.661 -2.974 -6.758 1.00 68.38 93 LEU A O 1
ATOM 770 N N . ILE A 1 94 ? 12.239 -4.011 -4.843 1.00 75.62 94 ILE A N 1
ATOM 771 C CA . ILE A 1 94 ? 13.689 -4.002 -5.103 1.00 75.62 94 ILE A CA 1
ATOM 772 C C . ILE A 1 94 ? 14.002 -4.697 -6.433 1.00 75.62 94 ILE A C 1
ATOM 774 O O . ILE A 1 94 ? 14.663 -4.111 -7.284 1.00 75.62 94 ILE A O 1
ATOM 778 N N . LYS A 1 95 ? 13.439 -5.888 -6.681 1.00 78.81 95 LYS A N 1
ATOM 779 C CA . LYS A 1 95 ? 13.629 -6.603 -7.957 1.00 78.81 95 LYS A CA 1
ATOM 780 C C . LYS A 1 95 ? 13.183 -5.789 -9.171 1.00 78.81 95 LYS A C 1
ATOM 782 O O . LYS A 1 95 ? 13.852 -5.809 -10.201 1.00 78.81 95 LYS A O 1
ATOM 787 N N . ILE A 1 96 ? 12.048 -5.095 -9.077 1.00 79.94 96 ILE A N 1
ATOM 788 C CA . ILE A 1 96 ? 11.559 -4.250 -10.171 1.00 79.94 96 ILE A CA 1
ATOM 789 C C . ILE A 1 96 ? 12.526 -3.087 -10.404 1.00 79.94 96 ILE A C 1
ATOM 791 O O . ILE A 1 96 ? 12.884 -2.829 -11.554 1.00 79.94 96 ILE A O 1
ATOM 795 N N . PHE A 1 97 ? 12.973 -2.415 -9.340 1.00 71.56 97 PHE A N 1
ATOM 796 C CA . PHE A 1 97 ? 13.933 -1.317 -9.447 1.00 71.56 97 PHE A CA 1
ATOM 797 C C . PHE A 1 97 ? 15.267 -1.770 -10.045 1.00 71.56 97 PHE A C 1
ATOM 799 O O . PHE A 1 97 ? 15.734 -1.131 -10.987 1.00 71.56 97 PHE A O 1
ATOM 806 N N . ASP A 1 98 ? 15.819 -2.897 -9.599 1.00 82.38 98 ASP A N 1
ATOM 807 C CA . ASP A 1 98 ? 17.082 -3.439 -10.116 1.00 82.38 98 ASP A CA 1
ATOM 808 C C . ASP A 1 98 ? 16.999 -3.756 -11.612 1.00 82.38 98 ASP A C 1
ATOM 810 O O . ASP A 1 98 ? 17.880 -3.377 -12.384 1.00 82.38 98 ASP A O 1
ATOM 814 N N . VAL A 1 99 ? 15.909 -4.387 -12.061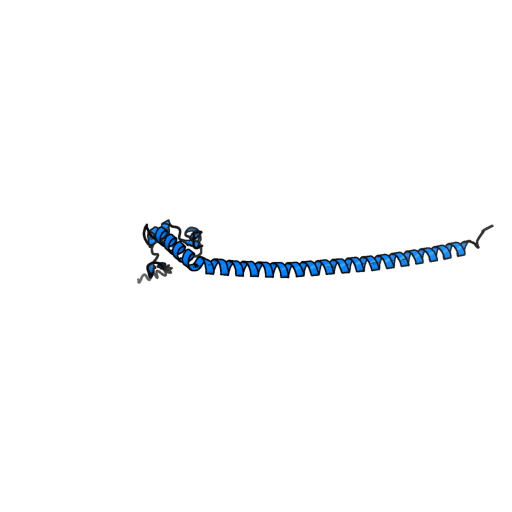 1.00 84.69 99 VAL A N 1
ATOM 815 C CA . VAL A 1 99 ? 15.711 -4.691 -13.488 1.00 84.69 99 VAL A CA 1
ATOM 816 C C . VAL A 1 99 ? 15.623 -3.412 -14.321 1.00 84.69 99 VAL A C 1
ATOM 818 O O . VAL A 1 99 ? 16.160 -3.357 -15.432 1.00 84.69 99 VAL A O 1
ATOM 821 N N . GLN A 1 100 ? 14.951 -2.372 -13.822 1.00 80.69 100 GLN A N 1
ATOM 822 C CA . GLN A 1 100 ? 14.876 -1.095 -14.538 1.00 80.69 100 GLN A CA 1
ATOM 823 C C . GLN A 1 100 ? 16.223 -0.367 -14.542 1.00 80.69 100 GLN A C 1
ATOM 825 O O . GLN A 1 100 ? 16.603 0.198 -15.571 1.00 80.69 100 GLN A O 1
ATOM 830 N N . PHE A 1 101 ? 16.969 -0.437 -13.440 1.00 82.88 101 PHE A N 1
ATOM 831 C CA . PHE A 1 101 ? 18.301 0.144 -13.328 1.00 82.88 101 PHE A CA 1
ATOM 832 C C . PHE A 1 101 ? 19.288 -0.519 -14.301 1.00 82.88 101 PHE A C 1
ATOM 834 O O . PHE A 1 101 ? 19.888 0.174 -15.121 1.00 82.88 101 PHE A O 1
ATOM 841 N N . GLN A 1 102 ? 19.362 -1.854 -14.329 1.00 87.44 102 GLN A N 1
ATOM 842 C CA . GLN A 1 102 ? 20.224 -2.604 -15.259 1.00 87.44 102 GLN A CA 1
ATOM 843 C C . GLN A 1 102 ? 19.909 -2.305 -16.732 1.00 87.44 102 GLN A C 1
ATOM 845 O O . GLN A 1 102 ? 20.805 -2.206 -17.579 1.00 87.44 102 GLN A O 1
ATOM 850 N N . ARG A 1 103 ? 18.623 -2.131 -17.066 1.00 87.25 103 ARG A N 1
ATOM 851 C CA . ARG A 1 103 ? 18.199 -1.732 -18.417 1.00 87.25 103 ARG A CA 1
ATOM 852 C C . ARG A 1 103 ? 18.666 -0.323 -18.767 1.00 87.25 103 ARG A C 1
ATOM 854 O O . ARG A 1 103 ? 19.084 -0.096 -19.904 1.00 87.25 103 ARG A O 1
ATOM 861 N N . ALA A 1 104 ? 18.577 0.617 -17.829 1.00 81.38 104 ALA A N 1
ATOM 862 C CA . ALA A 1 104 ? 19.063 1.978 -18.027 1.00 81.38 104 ALA A CA 1
ATOM 863 C C . ALA A 1 104 ? 20.589 2.001 -18.212 1.00 81.38 104 ALA A C 1
ATOM 865 O O . ALA A 1 104 ? 21.079 2.613 -19.163 1.00 81.38 104 ALA A O 1
ATOM 866 N N . GLU A 1 105 ? 21.320 1.257 -17.382 1.00 87.81 105 GLU A N 1
ATOM 867 C CA . GLU A 1 105 ? 22.776 1.123 -17.453 1.00 87.81 105 GLU A CA 1
ATOM 868 C C . GLU A 1 105 ? 23.231 0.524 -18.793 1.00 87.81 105 GLU A C 1
ATOM 870 O O . GLU A 1 105 ? 24.082 1.092 -19.479 1.00 87.81 105 GLU A O 1
ATOM 875 N N . SER A 1 106 ? 22.579 -0.551 -19.246 1.00 89.94 106 SER A N 1
ATOM 876 C CA . SER A 1 106 ? 22.875 -1.177 -20.543 1.00 89.94 106 SER A CA 1
ATOM 877 C C . SER A 1 106 ? 22.662 -0.218 -21.719 1.00 89.94 106 SER A C 1
ATOM 879 O O . SER A 1 106 ? 23.460 -0.178 -22.659 1.00 89.94 106 SER A O 1
ATOM 881 N N . ARG A 1 107 ? 21.596 0.595 -21.678 1.00 90.69 107 ARG A N 1
ATOM 882 C CA . ARG A 1 107 ? 21.338 1.619 -22.706 1.00 90.69 107 ARG A CA 1
ATOM 883 C C . ARG A 1 107 ? 22.416 2.694 -22.701 1.00 90.69 107 ARG A C 1
ATOM 885 O O . ARG A 1 107 ? 22.875 3.082 -23.776 1.00 90.69 107 ARG A O 1
ATOM 892 N N . PHE A 1 108 ? 22.813 3.159 -21.520 1.00 86.19 108 PHE A N 1
ATOM 893 C CA . PHE A 1 108 ? 23.861 4.162 -21.369 1.00 86.19 108 PHE A CA 1
ATOM 894 C C . PHE A 1 108 ? 25.199 3.657 -21.917 1.00 86.19 108 PHE A C 1
ATOM 896 O O . PHE A 1 108 ? 25.822 4.332 -22.738 1.00 86.19 108 PHE A O 1
ATOM 903 N N . HIS A 1 109 ? 25.583 2.427 -21.574 1.00 91.12 109 HIS A N 1
ATOM 904 C CA . HIS A 1 109 ? 26.790 1.800 -22.106 1.00 91.12 109 HIS A CA 1
ATOM 905 C C . HIS A 1 109 ? 26.749 1.672 -23.639 1.00 91.12 109 HIS A C 1
ATOM 907 O O . HIS A 1 109 ? 27.709 2.021 -24.329 1.00 91.12 109 HIS A O 1
ATOM 913 N N . GLY A 1 110 ? 25.607 1.265 -24.205 1.00 91.50 110 GLY A N 1
ATOM 914 C CA . GLY A 1 110 ? 25.424 1.212 -25.658 1.00 91.50 110 GLY A CA 1
ATOM 915 C C . GLY A 1 110 ? 25.548 2.582 -26.342 1.00 91.50 110 GLY A C 1
ATOM 916 O O . GLY A 1 110 ? 26.076 2.678 -27.451 1.00 91.50 110 GLY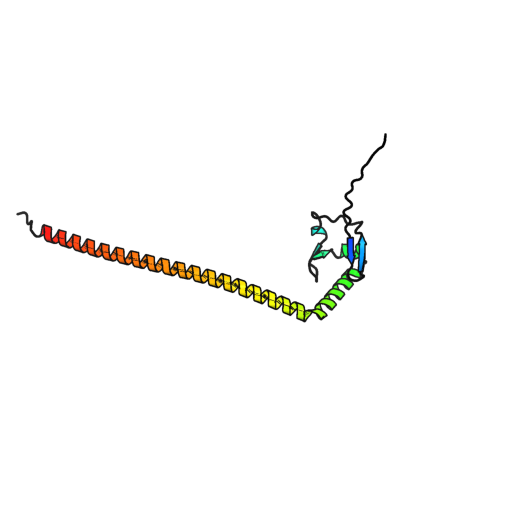 A O 1
ATOM 917 N N . VAL A 1 111 ? 25.103 3.664 -25.693 1.00 91.19 111 VAL A N 1
ATOM 918 C CA . VAL A 1 111 ? 25.319 5.037 -26.184 1.00 91.19 111 VAL A CA 1
ATOM 919 C C . VAL A 1 111 ? 26.807 5.390 -26.165 1.00 91.19 111 VAL A C 1
ATOM 921 O O . VAL A 1 111 ? 27.312 5.874 -27.178 1.00 91.19 111 VAL A O 1
ATOM 924 N N . GLN A 1 112 ? 27.518 5.102 -25.071 1.00 90.62 112 GLN A N 1
ATOM 925 C CA . GLN A 1 112 ? 28.957 5.368 -24.966 1.00 90.62 112 GLN A CA 1
ATOM 926 C C . GLN A 1 112 ? 29.752 4.659 -26.068 1.00 90.62 112 GLN A C 1
ATOM 928 O O . GLN A 1 112 ? 30.562 5.295 -26.741 1.00 90.62 112 GLN A O 1
ATOM 933 N N . GLN A 1 113 ? 29.477 3.376 -26.322 1.00 91.88 113 GLN A N 1
ATO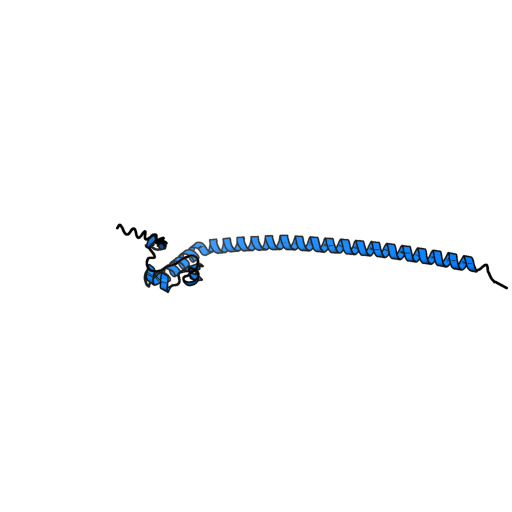M 934 C CA . GLN A 1 113 ? 30.152 2.624 -27.385 1.00 91.88 113 GLN A CA 1
ATOM 935 C C . GLN A 1 113 ? 29.935 3.244 -28.773 1.00 91.88 113 GLN A C 1
ATOM 937 O O . GLN A 1 113 ? 30.871 3.333 -29.571 1.00 91.88 113 GLN A O 1
ATOM 942 N N . ARG A 1 114 ? 28.715 3.719 -29.066 1.00 93.19 114 ARG A N 1
ATOM 943 C CA . ARG A 1 114 ? 28.420 4.402 -30.337 1.00 93.19 114 ARG A CA 1
ATOM 944 C C . ARG A 1 114 ? 29.173 5.720 -30.473 1.00 93.19 114 ARG A C 1
ATOM 946 O O . ARG A 1 114 ? 29.687 5.993 -31.554 1.00 93.19 114 ARG A O 1
ATOM 953 N N . ILE A 1 115 ? 29.261 6.505 -29.399 1.00 91.75 115 ILE A N 1
ATOM 954 C CA . ILE A 1 115 ? 30.026 7.760 -29.387 1.00 91.75 115 ILE A CA 1
ATOM 955 C C . ILE A 1 115 ? 31.504 7.473 -29.659 1.00 91.75 115 ILE A C 1
ATOM 957 O O . ILE A 1 115 ? 32.072 8.058 -30.575 1.00 91.75 115 ILE A O 1
ATOM 961 N N . VAL A 1 116 ? 32.103 6.519 -28.939 1.00 94.50 116 VAL A N 1
ATOM 962 C CA . VAL A 1 116 ? 33.511 6.128 -29.132 1.00 94.50 116 VAL A CA 1
ATOM 963 C C . VAL A 1 116 ? 33.765 5.655 -30.566 1.00 94.50 116 VAL A C 1
ATOM 965 O O . VAL A 1 116 ? 34.718 6.098 -31.206 1.00 94.50 116 VAL A O 1
ATOM 968 N N . SER A 1 117 ? 32.886 4.809 -31.112 1.00 94.00 117 SER A N 1
ATOM 969 C CA . SER A 1 117 ? 32.978 4.371 -32.510 1.00 94.00 117 SER A CA 1
ATOM 970 C C . SER A 1 117 ? 32.897 5.546 -33.493 1.00 94.00 117 SER A C 1
ATOM 972 O O . SER A 1 117 ? 33.661 5.594 -34.458 1.00 94.00 117 SER A O 1
ATOM 974 N N . GLY A 1 118 ? 32.009 6.511 -33.238 1.00 92.06 118 GLY A N 1
ATOM 975 C CA . GLY A 1 118 ? 31.895 7.743 -34.018 1.00 92.06 118 GLY A CA 1
ATOM 976 C C . GLY A 1 118 ? 33.178 8.574 -33.992 1.00 92.06 118 GLY A C 1
ATOM 977 O O . GLY A 1 118 ? 33.693 8.920 -35.054 1.00 92.06 118 GLY A O 1
ATOM 978 N N . CYS A 1 119 ? 33.741 8.820 -32.807 1.00 90.94 119 CYS A N 1
ATOM 979 C CA . CYS A 1 119 ? 35.002 9.550 -32.653 1.00 90.94 119 CYS A CA 1
ATOM 980 C C . CYS A 1 119 ? 36.154 8.866 -33.402 1.00 90.94 119 CYS A C 1
ATOM 982 O O . CYS A 1 119 ? 36.911 9.533 -34.102 1.00 90.94 119 CYS A O 1
ATOM 984 N N . ASN A 1 120 ? 36.250 7.534 -33.336 1.00 93.31 120 ASN A N 1
ATOM 985 C CA . ASN A 1 120 ? 37.281 6.787 -34.060 1.00 93.31 120 ASN A CA 1
ATOM 986 C C . ASN A 1 120 ? 37.159 6.950 -35.583 1.00 93.31 120 ASN A C 1
ATOM 988 O O . ASN A 1 120 ? 38.169 7.116 -36.266 1.00 93.31 120 ASN A O 1
ATOM 992 N N . LYS A 1 121 ? 35.931 6.948 -36.122 1.00 94.69 121 LYS A N 1
ATOM 993 C CA . LYS A 1 121 ? 35.690 7.191 -37.556 1.00 94.69 121 LYS A CA 1
ATOM 994 C C . LYS A 1 121 ? 36.078 8.611 -37.969 1.00 94.69 121 LYS A C 1
ATOM 996 O O . LYS A 1 121 ? 36.688 8.783 -39.019 1.00 94.69 121 LYS A O 1
ATOM 1001 N N . ILE A 1 122 ? 35.756 9.607 -37.142 1.00 94.06 122 ILE A N 1
ATOM 1002 C CA . ILE A 1 122 ? 36.139 11.006 -37.382 1.00 94.06 122 ILE A CA 1
ATOM 1003 C C . ILE A 1 122 ? 37.665 11.145 -37.384 1.00 94.06 122 ILE A C 1
ATOM 1005 O O . ILE A 1 122 ? 38.218 11.710 -38.322 1.00 94.06 122 ILE A O 1
ATOM 1009 N N . ASN A 1 123 ? 38.352 10.566 -36.397 1.00 92.31 123 ASN A N 1
ATOM 1010 C CA . ASN A 1 123 ? 39.815 10.600 -36.324 1.00 92.31 123 ASN A CA 1
ATOM 1011 C C . ASN A 1 123 ? 40.471 9.961 -37.555 1.00 92.31 123 ASN A C 1
ATOM 1013 O O . ASN A 1 123 ? 41.432 10.507 -38.093 1.00 92.31 123 ASN A O 1
ATOM 1017 N N . ALA A 1 124 ? 39.930 8.840 -38.043 1.00 91.94 124 ALA A N 1
ATOM 1018 C CA . ALA A 1 124 ? 40.411 8.213 -39.272 1.00 91.94 124 ALA A CA 1
ATOM 1019 C C . ALA A 1 124 ? 40.228 9.124 -40.502 1.00 91.94 124 ALA A C 1
ATOM 1021 O O . ALA A 1 124 ? 41.135 9.227 -41.328 1.00 91.94 124 ALA A O 1
ATOM 1022 N N . ALA A 1 125 ? 39.088 9.815 -40.610 1.00 93.38 125 ALA A N 1
ATOM 1023 C CA . ALA A 1 125 ? 38.830 10.758 -41.699 1.00 93.38 125 ALA A CA 1
ATOM 1024 C C . ALA A 1 125 ? 39.769 11.975 -41.652 1.00 93.38 125 ALA A C 1
ATOM 1026 O O . ALA A 1 125 ? 40.320 12.354 -42.684 1.00 93.38 125 ALA A O 1
ATOM 1027 N N . ILE A 1 126 ? 40.005 12.543 -40.463 1.00 93.25 126 ILE A N 1
ATOM 1028 C CA . ILE A 1 126 ? 40.972 13.635 -40.263 1.00 93.25 126 ILE A CA 1
ATOM 1029 C C . ILE A 1 126 ? 42.372 13.191 -40.703 1.00 93.25 126 ILE A C 1
ATOM 1031 O O . ILE A 1 126 ? 43.023 13.897 -41.470 1.00 93.25 126 ILE A O 1
ATOM 1035 N N . GLY A 1 127 ? 42.814 11.999 -40.289 1.00 92.06 127 GLY A N 1
ATOM 1036 C CA . GLY A 1 127 ? 44.108 11.455 -40.708 1.00 92.06 127 GLY A CA 1
ATOM 1037 C C . GLY A 1 127 ? 44.227 11.288 -42.228 1.00 92.06 127 GLY A C 1
ATOM 1038 O O . GLY A 1 127 ? 45.264 11.607 -42.806 1.00 92.06 127 GLY A O 1
ATOM 1039 N N . ALA A 1 128 ? 43.159 10.845 -42.898 1.00 93.44 128 ALA A N 1
ATOM 1040 C CA . ALA A 1 128 ? 43.140 10.723 -44.355 1.00 93.44 128 ALA A CA 1
ATOM 1041 C C . ALA A 1 128 ? 43.231 12.088 -45.063 1.00 93.44 128 ALA A C 1
ATOM 1043 O O . ALA A 1 128 ? 43.945 12.208 -46.060 1.00 93.44 128 ALA A O 1
ATOM 1044 N N . LEU A 1 129 ? 42.551 13.114 -44.538 1.00 93.06 129 LEU A N 1
ATOM 1045 C CA . LEU A 1 129 ? 42.618 14.482 -45.062 1.00 93.06 129 LEU A CA 1
ATOM 1046 C C . LEU A 1 129 ? 44.019 15.082 -44.913 1.00 93.06 129 LEU A C 1
ATOM 1048 O O . LEU A 1 129 ? 44.546 15.603 -45.889 1.00 93.06 129 LEU A O 1
ATOM 1052 N N . MET A 1 130 ? 44.660 14.921 -43.751 1.00 91.94 130 MET A N 1
ATOM 1053 C CA . MET A 1 130 ? 46.039 15.386 -43.530 1.00 91.94 130 MET A CA 1
ATOM 1054 C C . MET A 1 130 ? 47.031 14.765 -44.527 1.00 91.94 130 MET A C 1
ATOM 1056 O O . MET A 1 130 ? 47.917 15.443 -45.046 1.00 91.94 130 MET A O 1
ATOM 1060 N N . LEU A 1 131 ? 46.876 13.472 -44.839 1.00 91.44 131 LEU A N 1
ATOM 1061 C CA . LEU A 1 131 ? 47.700 12.801 -45.851 1.00 91.44 131 LEU A CA 1
ATOM 1062 C C . LEU A 1 131 ? 47.440 13.335 -47.265 1.00 91.44 131 LEU A C 1
ATOM 1064 O O . LEU A 1 131 ? 48.370 13.420 -48.068 1.00 91.44 131 LEU A O 1
ATOM 1068 N N . LEU A 1 132 ? 46.187 13.664 -47.586 1.00 91.62 132 LEU A N 1
ATOM 1069 C CA . LEU A 1 132 ? 45.826 14.254 -48.872 1.00 91.62 132 LEU A CA 1
ATOM 1070 C C . LEU A 1 132 ? 46.432 15.655 -49.016 1.00 91.62 132 LEU A C 1
ATOM 1072 O O . LEU A 1 132 ? 47.051 15.931 -50.039 1.00 91.62 132 LEU A O 1
ATOM 1076 N N . GLU A 1 133 ? 46.306 16.498 -47.989 1.00 88.31 133 GLU A N 1
ATOM 1077 C CA . GLU A 1 133 ? 46.914 17.834 -47.944 1.00 88.31 133 GLU A CA 1
ATOM 1078 C C . GLU A 1 133 ? 48.429 17.755 -48.130 1.00 88.31 133 GLU A C 1
ATOM 1080 O O . GLU A 1 133 ? 48.969 18.430 -49.001 1.00 88.31 133 GLU A O 1
ATOM 1085 N N . SER A 1 134 ? 49.105 16.857 -47.407 1.00 88.19 134 SER A N 1
ATOM 1086 C CA . SER A 1 134 ? 50.547 16.642 -47.565 1.00 88.19 134 SER A CA 1
ATOM 1087 C C . SER A 1 134 ? 50.924 16.249 -48.999 1.00 88.19 134 SER A C 1
ATOM 1089 O O . SER A 1 134 ? 51.871 16.802 -49.557 1.00 88.19 134 SER A O 1
ATOM 1091 N N . LYS A 1 135 ? 50.164 15.348 -49.637 1.00 88.50 135 LYS A N 1
ATOM 1092 C CA . LYS A 1 135 ? 50.396 14.971 -51.042 1.00 88.50 135 LYS A CA 1
ATOM 1093 C C . LYS A 1 135 ? 50.174 16.133 -52.003 1.00 88.50 135 LYS A C 1
ATOM 1095 O O . LYS A 1 135 ? 50.964 16.297 -52.928 1.00 88.50 135 LYS A O 1
ATOM 1100 N N . ILE A 1 136 ? 49.122 16.921 -51.790 1.00 85.88 136 ILE A N 1
ATOM 1101 C CA . ILE A 1 136 ? 48.831 18.108 -52.597 1.00 85.88 136 ILE A CA 1
ATOM 1102 C C . ILE A 1 136 ? 49.978 19.117 -52.465 1.00 85.88 136 ILE A C 1
ATOM 1104 O O . ILE A 1 136 ? 50.492 19.558 -53.490 1.00 85.88 136 ILE A O 1
ATOM 1108 N N . SER A 1 137 ? 50.438 19.418 -51.246 1.00 84.25 137 SER A N 1
ATOM 1109 C CA . SER A 1 137 ? 51.582 20.311 -51.008 1.00 84.25 137 SER A CA 1
ATOM 1110 C C . SER A 1 137 ? 52.847 19.843 -51.726 1.00 84.25 137 SER A C 1
ATOM 1112 O O . SER A 1 137 ? 53.450 20.638 -52.441 1.00 84.25 137 SER A O 1
ATOM 1114 N N . MET A 1 138 ? 53.197 18.553 -51.644 1.00 79.88 138 MET A N 1
ATOM 1115 C CA . MET A 1 138 ? 54.346 18.018 -52.389 1.00 79.88 138 MET A CA 1
ATOM 1116 C C . MET A 1 138 ? 54.175 18.159 -53.908 1.00 79.88 138 MET A C 1
ATOM 1118 O O . MET A 1 138 ? 55.142 18.429 -54.615 1.00 79.88 138 MET A O 1
ATOM 1122 N N . CYS A 1 139 ? 52.969 17.955 -54.447 1.00 76.81 139 CYS A N 1
ATOM 1123 C CA . CYS A 1 139 ? 52.720 18.156 -55.876 1.00 76.81 139 CYS A CA 1
ATOM 1124 C C . CYS A 1 139 ? 52.896 19.625 -56.279 1.00 76.81 139 CYS A C 1
ATOM 1126 O O . CYS A 1 139 ? 53.471 19.886 -57.334 1.00 76.81 139 CYS A O 1
ATOM 1128 N N . TYR A 1 140 ? 52.437 20.569 -55.453 1.00 73.06 140 TYR A N 1
ATOM 1129 C CA . TYR A 1 140 ? 52.644 21.999 -55.684 1.00 73.06 140 TYR A CA 1
ATOM 1130 C C . TYR A 1 140 ? 54.131 22.371 -55.637 1.00 73.06 140 TYR A C 1
ATOM 1132 O O . TYR A 1 140 ? 54.614 22.981 -56.584 1.00 73.06 140 TYR A O 1
ATOM 1140 N N . GLU A 1 141 ? 54.876 21.955 -54.612 1.00 72.75 141 GLU A N 1
ATOM 1141 C CA . GLU A 1 141 ? 56.317 22.240 -54.491 1.00 72.75 141 GLU A CA 1
ATOM 1142 C C . GLU A 1 141 ? 57.107 21.712 -55.702 1.00 72.75 141 GLU A C 1
ATOM 1144 O O . GLU A 1 141 ? 57.830 22.466 -56.351 1.00 72.75 141 GLU A O 1
ATOM 1149 N N . ASN A 1 142 ? 56.863 20.462 -56.108 1.00 69.38 142 ASN A N 1
ATOM 1150 C CA . ASN A 1 142 ? 57.529 19.854 -57.266 1.00 69.38 142 ASN A CA 1
ATOM 1151 C C . ASN A 1 142 ? 57.116 20.463 -58.622 1.00 69.38 142 ASN A C 1
ATOM 1153 O O . ASN A 1 142 ? 57.830 20.294 -59.608 1.00 69.38 142 ASN A O 1
ATOM 1157 N N . SER A 1 143 ? 55.965 21.141 -58.706 1.00 64.56 143 SER A N 1
ATOM 1158 C CA . SER A 1 143 ? 55.497 21.775 -59.951 1.00 64.56 143 SER A CA 1
ATOM 1159 C C . SER A 1 143 ? 56.092 23.171 -60.172 1.00 64.56 143 SER A C 1
ATOM 1161 O O . SER A 1 143 ? 56.090 23.645 -61.304 1.00 64.56 143 SER A O 1
ATOM 1163 N N . PHE A 1 144 ? 56.611 23.820 -59.122 1.00 56.91 144 PHE A N 1
ATOM 1164 C CA . PHE A 1 144 ? 57.164 25.181 -59.181 1.00 56.91 144 PHE A CA 1
ATOM 1165 C C . PHE A 1 144 ? 58.694 25.248 -59.030 1.00 56.91 144 PHE A C 1
ATOM 1167 O O . PHE A 1 144 ? 59.276 26.291 -59.316 1.00 56.91 144 PHE A O 1
ATOM 1174 N N . GLU A 1 145 ? 59.379 24.148 -58.695 1.00 53.53 145 GLU A N 1
ATOM 1175 C CA . GLU A 1 145 ? 60.855 24.079 -58.736 1.00 53.53 145 GLU A CA 1
ATOM 1176 C C . GLU A 1 145 ? 61.450 24.177 -60.163 1.00 53.53 145 GLU A C 1
ATOM 1178 O O . GLU A 1 145 ? 62.666 24.281 -60.321 1.00 53.53 145 GLU A O 1
ATOM 1183 N N . GLY A 1 146 ? 60.614 24.187 -61.211 1.00 54.19 146 GLY A N 1
ATOM 1184 C CA . GLY A 1 146 ? 61.031 24.311 -62.615 1.00 54.19 146 GLY A CA 1
ATOM 1185 C C . GLY A 1 146 ? 60.839 25.687 -63.270 1.00 54.19 146 GLY A C 1
ATOM 1186 O O . GLY A 1 146 ? 61.367 25.896 -64.360 1.00 54.19 146 GLY A O 1
ATOM 1187 N N . GLU A 1 147 ? 60.128 26.633 -62.647 1.00 52.75 147 GLU A N 1
ATO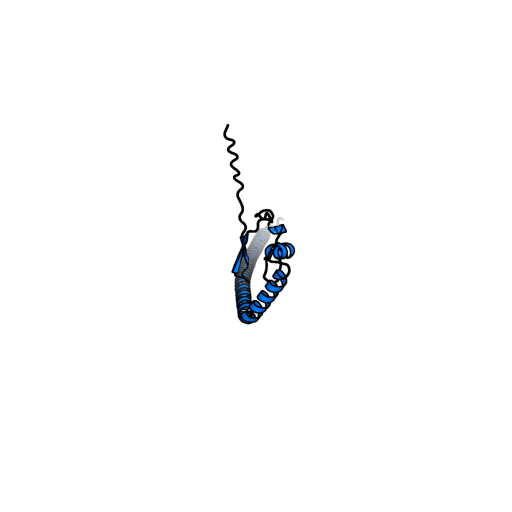M 1188 C CA . GLU A 1 147 ? 59.893 27.974 -63.213 1.00 52.75 147 GLU A CA 1
ATOM 1189 C C . GLU A 1 147 ? 60.635 29.053 -62.414 1.00 52.75 147 GLU A C 1
ATOM 1191 O O . GLU A 1 147 ? 60.052 29.905 -61.746 1.00 52.75 147 GLU A O 1
ATOM 1196 N N . VAL A 1 148 ? 61.966 29.053 -62.524 1.00 50.19 148 VAL A N 1
ATOM 1197 C CA . VAL A 1 148 ? 62.736 30.287 -62.330 1.00 50.19 148 VAL A CA 1
ATOM 1198 C C . VAL A 1 148 ? 62.521 31.131 -63.584 1.00 50.19 148 VAL A C 1
ATOM 1200 O O . VAL A 1 148 ? 63.198 30.948 -64.594 1.00 50.19 148 VAL A O 1
ATOM 1203 N N . VAL A 1 149 ? 61.533 32.025 -63.533 1.00 53.91 149 VAL A N 1
ATOM 1204 C CA . VAL A 1 149 ? 61.381 33.108 -64.511 1.00 53.91 149 VAL A CA 1
ATOM 1205 C C . VAL A 1 149 ? 62.614 34.009 -64.379 1.00 53.91 149 VAL A C 1
ATOM 1207 O O . VAL A 1 149 ? 62.768 34.702 -63.373 1.00 53.91 149 VAL A O 1
ATOM 1210 N N . GLN A 1 150 ? 63.520 33.920 -65.359 1.00 44.22 150 GLN A N 1
ATOM 1211 C CA . GLN A 1 150 ? 64.579 34.908 -65.595 1.00 44.22 150 GLN A CA 1
ATOM 1212 C C . GLN A 1 150 ? 63.995 36.216 -66.127 1.00 44.22 150 GLN A C 1
ATOM 1214 O O . GLN A 1 150 ? 63.027 36.149 -66.919 1.00 44.22 150 GLN A O 1
#

Foldseek 3Di:
DDPPPPPPPVPPFDWDQDPVVRDIFTPPPDDDDPVCVVVQWDQDPVGIDGDLVSVCVGPNNCRVVVVVVVCVVVCVVCVVVVVVVVVVVVVVVVVVVVVVVVVVVVVVVVVVVVVVVVVVVVVVVVVVVVVVVVVVVVVVVVVCVPDPPD

pLDDT: mean 76.92, std 14.74, range [35.0, 94.69]